Protein AF-A0A9N9KJK7-F1 (afdb_monomer_lite)

Foldseek 3Di:
DDDDPPDDWDWDWDQDPQRKIWIDINNHTPDIDRCPDPDDDDPDDDDPDDPPDPDDD

pLDDT: mean 89.0, 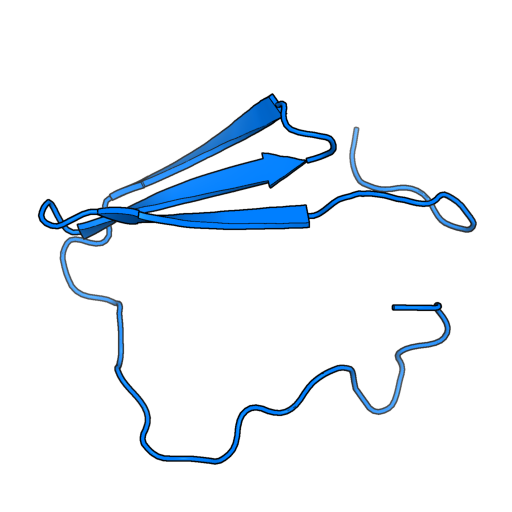std 9.15, range [60.06, 97.69]

Radius of gyration: 13.97 Å; chains: 1; bounding box: 33×20×35 Å

Sequence (57 aa):
NGLVLDKWYHIGYTISEDKRMTFYIDGVKVGFHNTESNIVFNKDS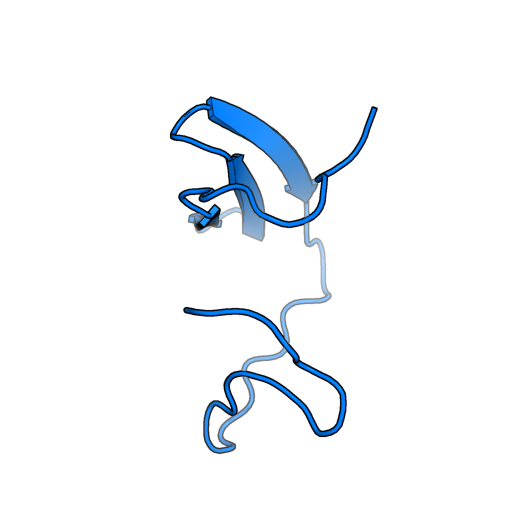LKIGGTNFKGQM

Organism: NCBI:txid1433469

InterPro domains:
  IPR013320 Concanavalin A-like lectin/glucanase domain superfamily [SSF49899] (4-53)

Structure (mmCIF, N/CA/C/O backbone):
data_AF-A0A9N9KJK7-F1
#
_entry.id   AF-A0A9N9KJK7-F1
#
loop_
_atom_site.group_PDB
_atom_site.id
_atom_site.type_symbol
_atom_site.label_atom_id
_atom_site.label_alt_id
_atom_site.label_comp_id
_atom_site.label_asym_id
_atom_site.label_entity_id
_atom_site.label_seq_id
_atom_site.pdbx_PDB_ins_code
_atom_site.Cartn_x
_atom_site.Cartn_y
_atom_site.Cartn_z
_atom_site.occupancy
_atom_site.B_iso_or_equiv
_atom_site.auth_seq_id
_atom_site.auth_comp_id
_atom_site.auth_asym_id
_atom_site.auth_atom_id
_atom_site.pdbx_PDB_model_num
ATOM 1 N N . ASN A 1 1 ? 2.764 -6.327 15.910 1.00 63.34 1 ASN A N 1
ATOM 2 C CA . ASN A 1 1 ? 1.442 -5.662 15.973 1.00 63.34 1 ASN A CA 1
ATOM 3 C C . ASN A 1 1 ? 1.043 -5.250 14.567 1.00 63.34 1 ASN A C 1
ATOM 5 O O . ASN A 1 1 ? 1.761 -4.458 13.977 1.00 63.34 1 ASN A O 1
ATOM 9 N N . GLY A 1 2 ? 0.014 -5.886 14.000 1.00 84.25 2 GLY A N 1
ATOM 10 C CA . GLY A 1 2 ? -0.408 -5.703 12.603 1.00 84.25 2 GLY A CA 1
ATOM 11 C C . GLY A 1 2 ? -1.486 -4.630 12.416 1.00 84.25 2 GLY A C 1
ATOM 12 O O . GLY A 1 2 ? -1.758 -3.853 13.331 1.00 84.25 2 GLY A O 1
ATOM 13 N N . LEU A 1 3 ? -2.099 -4.609 11.229 1.00 91.62 3 LEU A N 1
ATOM 14 C CA . LEU A 1 3 ? -3.294 -3.806 10.943 1.00 91.62 3 LEU A CA 1
ATOM 15 C C . LEU A 1 3 ? -4.483 -4.312 11.775 1.00 91.62 3 LEU A C 1
ATOM 17 O O . LEU A 1 3 ? -4.624 -5.520 11.975 1.00 91.62 3 LEU A O 1
ATOM 21 N N . VAL A 1 4 ? -5.331 -3.396 12.243 1.00 95.00 4 VAL A N 1
ATOM 22 C CA . VAL A 1 4 ? -6.559 -3.717 12.990 1.00 95.00 4 VAL A CA 1
ATOM 23 C C . VAL A 1 4 ? -7.801 -3.337 12.186 1.00 95.00 4 VAL A C 1
ATOM 25 O O . VAL A 1 4 ? -7.734 -2.479 11.308 1.00 95.00 4 VAL A O 1
ATOM 28 N N . LEU A 1 5 ? -8.925 -3.998 12.473 1.00 94.19 5 LEU A N 1
ATOM 29 C CA . LEU A 1 5 ? -10.211 -3.727 11.826 1.00 94.19 5 LEU A CA 1
ATOM 30 C C . LEU A 1 5 ? -10.768 -2.352 12.228 1.00 94.19 5 LEU A C 1
ATOM 32 O O . LEU A 1 5 ? -10.362 -1.785 13.242 1.00 94.19 5 LEU A O 1
ATOM 36 N N . ASP A 1 6 ? -11.694 -1.839 11.414 1.00 94.69 6 ASP A N 1
ATOM 37 C CA . ASP A 1 6 ? -12.442 -0.593 11.646 1.00 94.69 6 ASP A CA 1
ATOM 38 C C . ASP A 1 6 ? -11.566 0.651 11.870 1.00 94.69 6 ASP A C 1
ATOM 40 O O . ASP A 1 6 ? -11.932 1.594 12.573 1.00 94.69 6 ASP A O 1
ATOM 44 N N . LYS A 1 7 ? -10.390 0.668 11.234 1.00 95.88 7 LYS A N 1
ATOM 45 C CA . LYS A 1 7 ? -9.457 1.792 11.243 1.00 95.88 7 LYS A CA 1
ATOM 46 C C . LYS A 1 7 ? -9.003 2.123 9.824 1.00 95.88 7 LYS A C 1
ATOM 48 O O . LYS A 1 7 ? -8.645 1.235 9.055 1.00 95.88 7 LYS A O 1
ATOM 53 N N . TRP A 1 8 ? -8.982 3.415 9.504 1.00 96.94 8 TRP A N 1
ATOM 54 C CA . TRP A 1 8 ? -8.416 3.917 8.255 1.00 96.94 8 TRP A CA 1
ATOM 55 C C . TRP A 1 8 ? -6.890 3.888 8.281 1.00 96.94 8 TRP A C 1
ATOM 57 O O . TRP A 1 8 ? -6.272 4.237 9.288 1.00 96.94 8 TRP A O 1
ATOM 67 N N . TYR A 1 9 ? -6.311 3.511 7.144 1.00 97.12 9 TYR A N 1
ATOM 68 C CA . TYR A 1 9 ? -4.876 3.521 6.894 1.00 97.12 9 TYR A CA 1
ATOM 69 C C . TYR A 1 9 ? -4.609 4.080 5.499 1.00 97.12 9 TYR A C 1
ATOM 71 O O . TYR A 1 9 ? -5.260 3.674 4.535 1.00 97.12 9 TYR A O 1
ATOM 79 N N . HIS A 1 10 ? -3.616 4.956 5.371 1.00 97.38 10 HIS A N 1
ATOM 80 C CA . HIS A 1 10 ? -3.080 5.346 4.069 1.00 97.38 10 HIS A CA 1
ATOM 81 C C . HIS A 1 10 ? -1.944 4.391 3.690 1.00 97.38 10 HIS A C 1
ATOM 83 O O . HIS A 1 10 ? -0.890 4.380 4.328 1.00 97.38 10 HIS A O 1
ATOM 89 N N . ILE A 1 11 ? -2.161 3.571 2.663 1.00 96.25 11 ILE A N 1
ATOM 90 C CA . ILE A 1 11 ? -1.191 2.570 2.208 1.00 96.25 11 ILE A CA 1
ATOM 91 C C . ILE A 1 11 ? -0.545 3.050 0.913 1.00 96.25 11 ILE A C 1
ATOM 93 O O . ILE A 1 11 ? -1.235 3.402 -0.040 1.00 96.25 11 ILE A O 1
ATOM 97 N N . GLY A 1 12 ? 0.785 3.013 0.867 1.00 96.75 12 GLY A N 1
ATOM 98 C CA . GLY A 1 12 ? 1.549 3.336 -0.333 1.00 96.75 12 GLY A CA 1
ATOM 99 C C . GLY A 1 12 ? 2.711 2.375 -0.527 1.00 96.75 12 GLY A C 1
ATOM 100 O O . GLY A 1 12 ? 3.273 1.852 0.435 1.00 96.75 12 GLY A O 1
ATOM 101 N N . TYR A 1 13 ? 3.107 2.164 -1.778 1.00 94.88 13 TYR A N 1
ATOM 102 C CA . TYR A 1 13 ? 4.363 1.500 -2.096 1.00 94.88 13 TYR A CA 1
ATOM 103 C C . TYR A 1 13 ? 5.039 2.170 -3.290 1.00 94.88 13 TYR A C 1
ATOM 105 O O . TYR A 1 13 ? 4.385 2.784 -4.132 1.00 94.88 13 TYR A O 1
ATOM 113 N N . THR A 1 14 ? 6.359 2.048 -3.357 1.00 93.50 14 THR A N 1
ATOM 114 C CA . THR A 1 14 ? 7.173 2.514 -4.482 1.00 93.50 14 THR A CA 1
ATOM 115 C C . THR A 1 14 ? 8.054 1.379 -4.980 1.00 93.50 14 THR A C 1
ATOM 117 O O . THR A 1 14 ? 8.418 0.487 -4.214 1.00 93.50 14 THR A O 1
ATOM 120 N N . ILE A 1 15 ? 8.392 1.413 -6.266 1.00 90.81 15 ILE A N 1
ATOM 121 C CA . ILE A 1 15 ? 9.403 0.553 -6.882 1.00 90.81 15 ILE A CA 1
ATOM 122 C C . ILE A 1 15 ? 10.429 1.494 -7.510 1.00 90.81 15 ILE A C 1
AT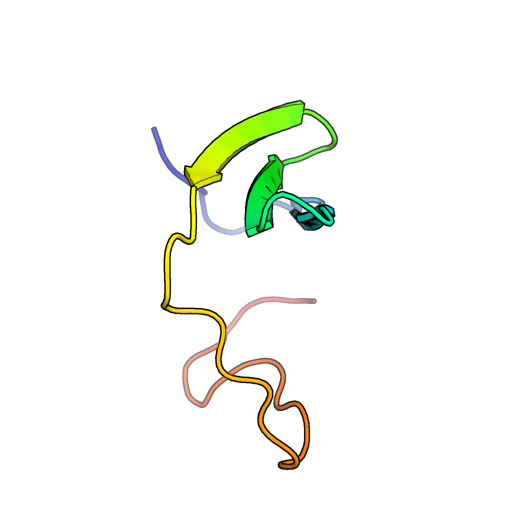OM 124 O O . ILE A 1 15 ? 10.062 2.308 -8.355 1.00 90.81 15 ILE A O 1
ATOM 128 N N . SER A 1 16 ? 11.685 1.426 -7.073 1.00 88.38 16 SER A N 1
ATOM 129 C CA . SER A 1 16 ? 12.782 2.220 -7.643 1.00 88.38 16 SER A CA 1
ATOM 130 C C . SER A 1 16 ? 13.520 1.473 -8.760 1.00 88.38 16 SER A C 1
ATOM 132 O O . SER A 1 16 ? 13.332 0.272 -8.956 1.00 88.38 16 SER A O 1
ATOM 134 N N . GLU A 1 17 ? 14.360 2.189 -9.515 1.00 83.75 17 GLU A N 1
ATOM 135 C CA . GLU A 1 17 ? 15.133 1.637 -10.643 1.00 83.75 17 GLU A CA 1
ATOM 136 C C . GLU A 1 17 ? 16.065 0.485 -10.236 1.00 83.75 17 GLU A C 1
ATOM 138 O O . GLU A 1 17 ? 16.247 -0.466 -10.992 1.00 83.75 17 GLU A O 1
ATOM 143 N N . ASP A 1 18 ? 16.582 0.521 -9.006 1.00 84.12 18 ASP A N 1
ATOM 144 C CA . ASP A 1 18 ? 17.357 -0.555 -8.367 1.00 84.12 18 ASP A CA 1
ATOM 145 C C . ASP A 1 18 ? 16.507 -1.791 -8.007 1.00 84.12 18 ASP A C 1
ATOM 147 O O . ASP A 1 18 ? 16.982 -2.709 -7.339 1.00 84.12 18 ASP A O 1
ATOM 151 N N . LYS A 1 19 ? 15.239 -1.815 -8.437 1.00 84.88 19 LYS A N 1
ATOM 152 C CA . LYS A 1 19 ? 14.252 -2.855 -8.148 1.00 84.88 19 LYS A CA 1
ATOM 153 C C . LYS A 1 19 ? 14.019 -3.039 -6.650 1.00 84.88 19 LYS A C 1
ATOM 155 O O . LYS A 1 19 ? 13.710 -4.138 -6.186 1.00 84.88 19 LYS A O 1
ATOM 160 N N . ARG A 1 20 ? 14.120 -1.976 -5.857 1.00 88.00 20 ARG A N 1
ATOM 161 C CA . ARG A 1 20 ? 13.707 -2.015 -4.454 1.00 88.00 20 ARG A CA 1
ATOM 162 C C . ARG A 1 20 ? 12.243 -1.614 -4.319 1.00 88.00 20 ARG A C 1
ATOM 164 O O . ARG A 1 20 ? 11.869 -0.479 -4.608 1.00 88.00 20 ARG A O 1
ATOM 171 N N . MET A 1 21 ? 11.421 -2.528 -3.810 1.00 91.75 21 MET A N 1
ATOM 172 C CA . MET A 1 21 ? 10.059 -2.210 -3.391 1.00 91.75 21 MET A CA 1
ATOM 173 C C . MET A 1 21 ? 10.087 -1.659 -1.963 1.00 91.75 21 MET A C 1
ATOM 175 O O . MET A 1 21 ? 10.606 -2.320 -1.064 1.00 91.75 21 MET A O 1
ATOM 179 N N . THR A 1 22 ? 9.526 -0.474 -1.729 1.00 94.31 22 THR A N 1
ATOM 180 C CA . THR A 1 22 ? 9.392 0.116 -0.382 1.00 94.31 22 THR A CA 1
ATOM 181 C C . THR A 1 22 ? 7.920 0.270 -0.029 1.00 94.31 22 THR A C 1
ATOM 183 O O . THR A 1 22 ? 7.146 0.723 -0.864 1.00 94.31 22 THR A O 1
ATOM 186 N N . PHE A 1 23 ? 7.536 -0.101 1.195 1.00 95.75 23 PHE A N 1
ATOM 187 C CA . PHE A 1 23 ? 6.148 -0.077 1.661 1.00 95.75 23 PHE A CA 1
ATOM 188 C C . PHE A 1 23 ? 5.955 0.945 2.784 1.00 95.75 23 PHE A C 1
ATOM 190 O O . PHE A 1 23 ? 6.815 1.086 3.664 1.00 95.75 23 PHE A O 1
ATOM 197 N N . TYR A 1 24 ? 4.812 1.626 2.765 1.00 97.44 24 TYR A N 1
ATOM 198 C CA . TYR A 1 24 ? 4.468 2.718 3.667 1.00 97.44 24 TYR A CA 1
ATOM 199 C C . TYR A 1 24 ? 3.065 2.524 4.248 1.00 97.44 24 TYR A C 1
ATOM 201 O O . TYR A 1 24 ? 2.139 2.143 3.531 1.00 97.44 24 TYR A O 1
ATOM 209 N N . ILE A 1 25 ? 2.910 2.829 5.537 1.00 97.38 25 ILE A N 1
ATOM 210 C CA . ILE A 1 25 ? 1.618 2.908 6.234 1.00 97.38 25 ILE A CA 1
ATOM 211 C C . ILE A 1 25 ? 1.558 4.271 6.919 1.00 97.38 25 ILE A C 1
ATOM 213 O O . ILE A 1 25 ? 2.485 4.637 7.639 1.00 97.38 25 ILE A O 1
ATOM 217 N N . ASP A 1 26 ? 0.500 5.035 6.657 1.00 97.69 26 ASP A N 1
ATOM 218 C CA . ASP A 1 26 ? 0.290 6.396 7.165 1.00 97.69 26 ASP A CA 1
ATOM 219 C C . ASP A 1 26 ? 1.490 7.323 6.886 1.00 97.69 26 ASP A C 1
ATOM 221 O O . ASP A 1 26 ? 1.896 8.140 7.708 1.00 97.69 26 ASP A O 1
ATOM 225 N N . GLY A 1 27 ? 2.100 7.158 5.705 1.00 97.12 27 GLY A N 1
ATOM 226 C CA . GLY A 1 27 ? 3.284 7.908 5.269 1.00 97.12 27 GLY A CA 1
ATOM 227 C C . GLY A 1 27 ? 4.614 7.435 5.872 1.00 97.12 27 GLY A C 1
ATOM 228 O O . GLY A 1 27 ? 5.675 7.882 5.434 1.00 97.12 27 GLY A O 1
ATOM 229 N N . VAL A 1 28 ? 4.599 6.500 6.824 1.00 97.44 28 VAL A N 1
ATOM 230 C CA . VAL A 1 28 ? 5.807 5.965 7.466 1.00 97.44 28 VAL A CA 1
ATOM 231 C C . VAL A 1 28 ? 6.306 4.741 6.706 1.00 97.44 28 VAL A C 1
ATOM 233 O O . VAL A 1 28 ? 5.546 3.808 6.460 1.00 97.44 28 VAL A O 1
ATOM 236 N N . LYS A 1 29 ? 7.602 4.704 6.365 1.00 96.44 29 LYS A N 1
ATOM 237 C CA . LYS A 1 29 ? 8.248 3.511 5.793 1.00 96.44 29 LYS A CA 1
ATOM 238 C C . LYS A 1 29 ? 8.222 2.377 6.819 1.00 96.44 29 LYS A C 1
ATOM 240 O O . LYS A 1 29 ? 8.879 2.473 7.853 1.00 96.44 29 LYS A O 1
ATOM 245 N N . VAL A 1 30 ? 7.535 1.284 6.497 1.00 96.62 30 VAL A N 1
ATOM 246 C CA . VAL A 1 30 ? 7.422 0.107 7.380 1.00 96.62 30 VAL A CA 1
ATOM 247 C C . VAL A 1 30 ? 8.274 -1.074 6.926 1.00 96.62 30 VAL A C 1
ATOM 249 O O . VAL A 1 30 ? 8.502 -2.001 7.696 1.00 96.62 30 VAL A O 1
ATOM 252 N N . GLY A 1 31 ? 8.787 -1.043 5.695 1.00 94.25 31 GLY A N 1
ATOM 253 C CA . GLY A 1 31 ? 9.658 -2.098 5.193 1.00 94.25 31 GLY A CA 1
ATOM 254 C C . GLY A 1 31 ? 10.117 -1.870 3.763 1.00 94.25 31 GLY A C 1
ATOM 255 O O . GLY A 1 31 ? 9.657 -0.958 3.072 1.00 94.25 31 GLY A O 1
ATOM 256 N N . PHE A 1 32 ? 11.054 -2.705 3.328 1.00 92.56 32 PHE A N 1
ATOM 257 C CA . PHE A 1 32 ? 11.470 -2.784 1.936 1.00 92.56 32 PHE A CA 1
ATOM 258 C C . PHE A 1 32 ? 11.841 -4.220 1.575 1.00 92.56 32 PHE A C 1
ATOM 260 O O . PHE A 1 32 ? 12.180 -5.023 2.445 1.00 92.56 32 PHE A O 1
ATOM 267 N N . HIS A 1 33 ? 11.792 -4.521 0.285 1.00 88.62 33 HIS A N 1
ATOM 268 C CA . HIS A 1 33 ? 12.251 -5.778 -0.278 1.00 88.62 33 HIS A CA 1
ATOM 269 C C . HIS A 1 33 ? 13.055 -5.488 -1.547 1.00 88.62 33 HIS A C 1
ATOM 271 O O . HIS A 1 33 ? 12.592 -4.760 -2.428 1.00 88.62 33 HIS A O 1
ATOM 277 N N . ASN A 1 34 ? 14.264 -6.040 -1.632 1.00 86.06 34 ASN A N 1
ATOM 278 C CA . ASN A 1 34 ? 15.063 -5.982 -2.851 1.00 86.06 34 ASN A CA 1
ATOM 279 C C . ASN A 1 34 ? 14.516 -7.044 -3.802 1.00 86.06 34 ASN A C 1
ATOM 281 O O . ASN A 1 34 ? 14.635 -8.239 -3.540 1.00 86.06 34 ASN A O 1
ATOM 285 N N . THR A 1 35 ? 13.873 -6.622 -4.885 1.00 70.31 35 THR A N 1
ATOM 286 C CA . THR A 1 35 ? 13.355 -7.554 -5.885 1.00 70.31 35 THR A CA 1
ATOM 287 C C . THR A 1 35 ? 14.460 -7.854 -6.889 1.00 70.31 35 THR A C 1
ATOM 289 O O . THR A 1 35 ? 14.569 -7.228 -7.937 1.00 70.31 35 THR A O 1
ATOM 292 N N . GLU A 1 36 ? 15.316 -8.825 -6.578 1.00 66.88 36 GLU A N 1
ATOM 293 C CA . GLU A 1 36 ? 16.385 -9.209 -7.511 1.00 66.88 36 GLU A CA 1
ATOM 294 C C . GLU A 1 36 ? 15.826 -9.830 -8.810 1.00 66.88 36 GLU A C 1
ATOM 296 O O . GLU A 1 36 ? 16.504 -9.823 -9.836 1.00 66.88 36 GLU A O 1
ATOM 301 N N . SER A 1 37 ? 14.571 -10.309 -8.825 1.00 60.06 37 SER A N 1
ATOM 302 C CA . SER A 1 37 ? 14.014 -10.993 -10.011 1.00 60.06 37 SER A CA 1
ATOM 303 C C . SER A 1 37 ? 12.483 -11.168 -10.092 1.00 60.06 37 SER A C 1
ATOM 305 O O . SER A 1 37 ? 12.009 -11.723 -11.077 1.00 60.06 37 SER A O 1
ATOM 307 N N . ASN A 1 38 ? 11.676 -10.674 -9.143 1.00 65.81 38 ASN A N 1
ATOM 308 C CA . ASN A 1 38 ? 10.275 -11.131 -9.003 1.00 65.81 38 ASN A CA 1
ATOM 309 C C . ASN A 1 38 ? 9.170 -10.112 -9.346 1.00 65.81 38 ASN A C 1
ATOM 311 O O . ASN A 1 38 ? 8.001 -10.374 -9.070 1.00 65.81 38 ASN A O 1
ATOM 315 N N . ILE A 1 39 ? 9.488 -8.959 -9.948 1.00 72.38 39 ILE A N 1
ATOM 316 C CA . ILE A 1 39 ? 8.441 -8.054 -10.457 1.00 72.38 39 ILE A CA 1
ATOM 317 C C . ILE A 1 39 ? 8.035 -8.512 -11.857 1.00 72.38 39 ILE A C 1
ATOM 319 O O . ILE A 1 39 ? 8.767 -8.313 -12.826 1.00 72.38 39 ILE A O 1
ATOM 323 N N . VAL A 1 40 ? 6.849 -9.110 -11.958 1.00 76.75 40 VAL A N 1
ATOM 324 C CA . VAL A 1 40 ? 6.226 -9.472 -13.234 1.00 76.75 40 VAL A CA 1
ATOM 325 C C . VAL A 1 40 ? 5.273 -8.356 -13.648 1.00 76.75 40 VAL A C 1
ATOM 327 O O . VAL A 1 40 ? 4.219 -8.163 -13.040 1.00 76.75 40 VAL A O 1
ATOM 330 N N . PHE A 1 41 ? 5.630 -7.628 -14.705 1.00 77.38 41 PHE A N 1
ATOM 331 C CA . PHE A 1 41 ? 4.716 -6.691 -15.351 1.00 77.38 41 PHE A CA 1
ATOM 332 C C . PHE A 1 41 ? 3.649 -7.486 -16.110 1.00 77.38 41 PHE A C 1
ATOM 334 O O . PHE A 1 41 ? 3.894 -7.982 -17.211 1.00 77.38 41 PHE A O 1
ATOM 341 N N . ASN A 1 42 ? 2.474 -7.641 -15.504 1.00 83.94 42 ASN A N 1
ATOM 342 C CA . ASN A 1 42 ? 1.316 -8.213 -16.182 1.00 83.94 42 ASN A CA 1
ATOM 343 C C . ASN A 1 42 ? 0.631 -7.146 -17.054 1.00 83.94 42 ASN A C 1
ATOM 345 O O . ASN A 1 42 ? 0.735 -5.948 -16.790 1.00 83.94 42 ASN A O 1
ATOM 349 N N . LYS A 1 43 ? -0.037 -7.595 -18.120 1.00 93.25 43 LYS A N 1
ATOM 350 C CA . LYS A 1 43 ? -0.836 -6.741 -19.019 1.00 93.25 43 LYS A CA 1
ATOM 351 C C . LYS A 1 43 ? -2.338 -6.866 -18.752 1.00 93.25 43 LYS A C 1
ATOM 353 O O . LYS A 1 43 ? -3.143 -6.336 -19.514 1.00 93.25 43 LYS A O 1
ATOM 358 N N . ASP A 1 44 ? -2.705 -7.599 -17.709 1.00 93.94 44 ASP A N 1
ATOM 359 C CA . ASP A 1 44 ? -4.090 -7.850 -17.352 1.00 93.94 44 ASP A CA 1
ATOM 360 C C . ASP A 1 44 ? -4.698 -6.622 -16.664 1.00 93.94 44 ASP A C 1
ATOM 362 O O . ASP A 1 44 ? -4.004 -5.695 -16.242 1.00 93.94 44 ASP A O 1
ATOM 366 N N . SER A 1 45 ? -6.027 -6.584 -16.544 1.00 94.44 45 SER A N 1
ATOM 367 C CA . SER A 1 45 ? -6.675 -5.495 -15.811 1.00 94.44 45 SER A CA 1
ATOM 368 C C . 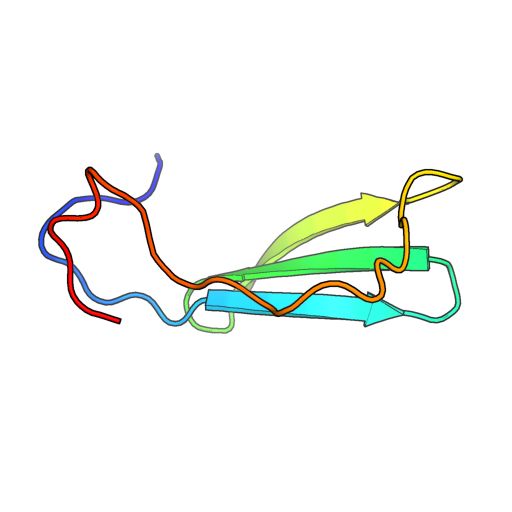SER A 1 45 ? -6.296 -5.531 -14.331 1.00 94.44 45 SER A C 1
ATOM 370 O O . SER A 1 45 ? -6.451 -6.569 -13.684 1.00 94.44 45 SER A O 1
ATOM 372 N N . LEU A 1 46 ? -5.953 -4.372 -13.763 1.00 90.31 46 LEU A N 1
ATOM 373 C CA . LEU A 1 46 ? -5.838 -4.213 -12.317 1.00 90.31 46 LEU A CA 1
ATOM 374 C C . LEU A 1 46 ? -7.194 -4.498 -11.659 1.00 90.31 46 LEU A C 1
ATOM 376 O O . LEU A 1 46 ? -8.198 -3.849 -11.959 1.00 90.31 46 LEU A O 1
ATOM 380 N N . LYS A 1 47 ? -7.225 -5.485 -10.766 1.00 91.31 47 LYS A N 1
ATOM 381 C CA . LYS A 1 47 ? -8.395 -5.803 -9.944 1.00 91.31 47 LYS A CA 1
ATOM 382 C C . LYS A 1 47 ? -8.153 -5.270 -8.536 1.00 91.31 47 LYS A C 1
ATOM 384 O O . LYS A 1 47 ? -7.075 -5.479 -7.988 1.00 91.31 47 LYS A O 1
ATOM 389 N N . ILE A 1 48 ? -9.144 -4.588 -7.965 1.00 90.81 48 ILE A 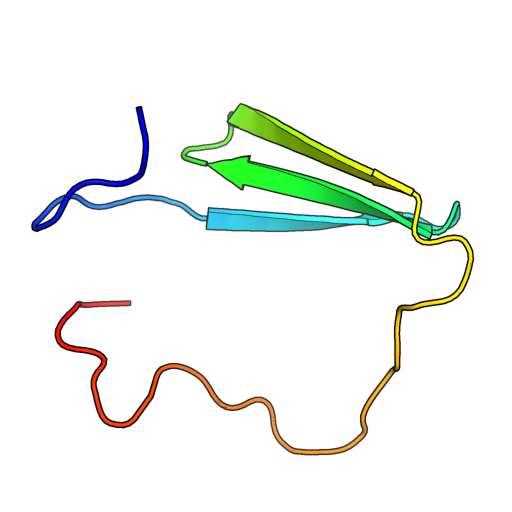N 1
ATOM 390 C CA . ILE A 1 48 ? -9.070 -4.019 -6.614 1.00 90.81 48 ILE A CA 1
ATOM 391 C C . ILE A 1 48 ? -10.171 -4.649 -5.755 1.00 90.81 48 ILE A C 1
ATOM 393 O O . ILE A 1 48 ? -11.307 -4.794 -6.205 1.00 90.81 48 ILE A O 1
ATOM 397 N N . GLY A 1 49 ? -9.824 -5.042 -4.528 1.00 89.56 49 GLY A N 1
ATOM 398 C CA . GLY A 1 49 ? -10.707 -5.770 -3.618 1.00 89.56 49 GLY A CA 1
ATOM 399 C C . GLY A 1 49 ? -10.648 -7.289 -3.810 1.00 89.56 49 GLY A C 1
ATOM 400 O O . GLY A 1 49 ? -9.674 -7.840 -4.318 1.00 89.56 49 GLY A O 1
ATOM 401 N N . GLY A 1 50 ? -11.690 -7.985 -3.365 1.00 89.88 50 GLY A N 1
ATOM 402 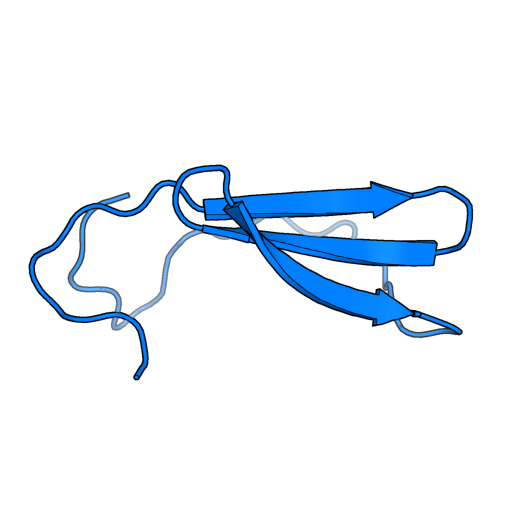C CA . GLY A 1 50 ? -11.805 -9.437 -3.473 1.00 89.88 50 GLY A CA 1
ATOM 403 C C . GLY A 1 50 ? -13.155 -9.921 -2.959 1.00 89.88 50 GLY A C 1
ATOM 404 O O . GLY A 1 50 ? -13.874 -9.170 -2.305 1.00 89.88 50 GLY A O 1
ATOM 405 N N . THR A 1 51 ? -13.493 -11.185 -3.220 1.00 89.06 51 THR A N 1
ATOM 406 C CA . THR A 1 51 ? -14.798 -11.781 -2.863 1.00 89.06 51 THR A CA 1
ATOM 407 C C . THR A 1 51 ? -15.134 -11.698 -1.372 1.00 89.06 51 THR A C 1
ATOM 409 O O . THR A 1 51 ? -16.305 -11.669 -1.012 1.00 89.06 51 THR A O 1
ATOM 412 N N . ASN A 1 52 ? -14.118 -11.612 -0.510 1.00 88.94 52 ASN A N 1
ATOM 413 C CA . ASN A 1 52 ? -14.263 -11.517 0.942 1.00 88.94 52 ASN A CA 1
ATOM 414 C C . ASN A 1 52 ? -13.823 -10.160 1.519 1.00 88.94 52 ASN A C 1
ATOM 416 O O . ASN A 1 52 ? -13.669 -10.040 2.735 1.00 88.94 52 ASN A O 1
ATOM 420 N N . PHE A 1 53 ? -13.597 -9.139 0.685 1.00 90.62 53 PHE A N 1
ATOM 421 C CA . PHE A 1 53 ? -13.288 -7.805 1.194 1.00 90.62 53 PHE A CA 1
ATOM 422 C C . PHE A 1 53 ? -14.557 -7.168 1.771 1.00 90.62 53 PHE A C 1
ATOM 424 O O . PHE A 1 53 ? -15.513 -6.908 1.045 1.00 90.62 53 PHE A O 1
ATOM 431 N N . LYS A 1 54 ? -14.562 -6.933 3.087 1.00 90.56 54 LYS A N 1
ATOM 432 C CA . LYS A 1 54 ? -15.680 -6.314 3.823 1.00 90.56 54 LYS A CA 1
ATOM 433 C C . LYS A 1 54 ? -15.355 -4.910 4.350 1.00 90.56 54 LYS A C 1
ATOM 435 O O . LYS A 1 54 ? -16.023 -4.438 5.262 1.00 90.56 54 LYS A O 1
ATOM 440 N N . GLY A 1 55 ? -14.301 -4.286 3.825 1.00 90.12 55 GLY A N 1
ATOM 441 C CA . GLY A 1 55 ? -13.847 -2.959 4.233 1.00 90.12 55 GLY A CA 1
ATOM 442 C C . GLY A 1 55 ? -14.287 -1.854 3.275 1.00 90.12 55 GLY A C 1
ATOM 443 O O . GLY A 1 55 ? -15.102 -2.061 2.377 1.00 90.12 55 GLY A O 1
ATOM 444 N N . GLN A 1 56 ? -13.695 -0.681 3.464 1.00 91.69 56 GLN A N 1
ATOM 445 C CA . GLN A 1 56 ? -13.802 0.466 2.566 1.00 91.69 56 GLN A CA 1
ATOM 446 C C . GLN A 1 56 ? -12.411 0.760 1.993 1.00 91.69 56 GLN A C 1
ATOM 448 O O . GLN A 1 56 ? -11.407 0.491 2.659 1.00 91.69 56 GLN A O 1
ATOM 453 N N . MET A 1 57 ? -12.361 1.243 0.751 1.00 90.06 57 MET A N 1
ATOM 454 C CA . MET A 1 57 ? -11.135 1.661 0.065 1.00 90.06 57 MET A CA 1
ATOM 455 C C . MET A 1 57 ? -11.307 3.073 -0.478 1.00 90.06 57 MET A C 1
ATOM 457 O O . MET A 1 57 ? -12.439 3.371 -0.926 1.00 90.06 57 MET A O 1
#

Secondary structure (DSSP, 8-state):
----TT----EEEEE-TT-EEEEEETTEEEEEEE-SS------SPPP-S-TT--S--